Protein AF-A0A846NGC1-F1 (afdb_monomer)

Secondary structure (DSSP, 8-state):
--HHHHHHHHHHHHTTGGG-EEHHHHHHHHT--HHHHHHHHHHHHHTTSEEEEEETTEEEEEE---HHHHHHHS-GGG--HHHHHHHHHHHH-SS--EEE-TT-BEEEE-HHHHHHH-S-TTSBHHHHTS--SSGGGGGG-

Radius of gyration: 18.95 Å; Cα contacts (8 Å, |Δi|>4): 168; chains: 1; bounding box: 43×41×45 Å

Mean predicted aligned error: 10.13 Å

Foldseek 3Di:
DDPVLVVLLQVQQVVVPPQAAWLVSSCVSSVHDSVVSVVVLVVCVVVVQKDWDDDPPTTGIDGRCPLVNCLLVDDPVPDDPVSVVVNVVQQPPCDWDWDADPQQATSDTHVNVCVVQNPRHRPHCCCRPVVDPDDVVVVVD

Sequence (141 aa):
MKSEIKKGIIKAIIDQGSDGATSLEVGNKVGFKRHTISKYLSIMEREGLLRYKKFGRGRIWFVNKNFLQKLFSSKIDDMSFIEKLIFNITSKIPIGLIIIDMEYNIQFINDFMFKKYDNIIGKKFYTGVLGLKNSKSLKQI

pLDDT: mean 85.24, std 9.23, range [54.09, 95.88]

Solvent-accessible surface area (backbone atoms only — not comparable to full-atom values): 8093 Å² total; per-residue (Å²): 130,64,67,66,60,54,52,47,53,50,49,47,23,56,76,47,54,93,77,28,27,38,60,62,60,37,12,66,70,68,74,40,57,68,69,59,34,51,52,51,55,54,52,37,32,76,72,51,48,30,45,71,47,79,53,89,97,45,50,34,31,36,73,37,66,45,70,67,59,40,59,57,70,51,58,78,89,78,46,52,73,67,47,50,51,51,48,57,52,57,35,65,38,94,57,77,45,75,43,61,51,99,84,37,30,24,53,42,64,16,54,51,33,34,76,74,61,46,95,43,68,71,33,41,45,45,49,60,74,69,70,36,95,50,74,76,67,61,80,79,115

Structure (mmCIF, N/CA/C/O backbone):
data_AF-A0A846NGC1-F1
#
_entry.id   AF-A0A846NGC1-F1
#
loop_
_atom_site.group_PDB
_atom_site.id
_atom_site.type_symbol
_atom_site.label_atom_id
_atom_site.label_alt_id
_atom_site.label_comp_id
_atom_site.label_asym_id
_atom_site.label_entity_id
_atom_site.label_seq_id
_atom_site.pdbx_PDB_ins_code
_atom_site.Cartn_x
_atom_site.Cartn_y
_atom_site.Cartn_z
_atom_site.occupancy
_atom_site.B_iso_or_equiv
_atom_site.auth_seq_id
_atom_site.auth_comp_id
_atom_site.auth_asym_id
_atom_site.auth_atom_id
_atom_site.pdbx_PDB_model_num
ATOM 1 N N . MET A 1 1 ? -2.856 -11.610 16.720 1.00 70.50 1 MET A N 1
ATOM 2 C CA . MET A 1 1 ? -4.226 -11.342 16.209 1.00 70.50 1 MET A CA 1
ATOM 3 C C . MET A 1 1 ? -4.408 -12.083 14.894 1.00 70.50 1 MET A C 1
ATOM 5 O O . MET A 1 1 ? -3.481 -12.045 14.095 1.00 70.50 1 MET A O 1
ATOM 9 N N . LYS A 1 2 ? -5.544 -12.767 14.677 1.00 82.50 2 LYS A N 1
ATOM 10 C CA . LYS A 1 2 ? -5.787 -13.547 13.446 1.00 82.50 2 LYS A CA 1
ATOM 11 C C . LYS A 1 2 ? -5.835 -12.636 12.206 1.00 82.50 2 LYS A C 1
ATOM 13 O O . LYS A 1 2 ? -6.378 -11.536 12.277 1.00 82.50 2 LYS A O 1
ATOM 18 N N . SER A 1 3 ? -5.282 -13.103 11.083 1.00 78.00 3 SER A N 1
ATOM 19 C CA . SER A 1 3 ? -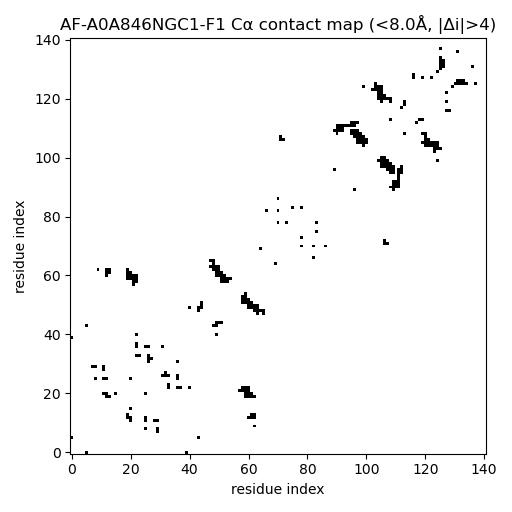5.201 -12.349 9.816 1.00 78.00 3 SER A CA 1
ATOM 20 C C . SER A 1 3 ? -6.580 -11.953 9.268 1.00 78.00 3 SER A C 1
ATOM 22 O O . SER A 1 3 ? -6.762 -10.834 8.796 1.00 78.00 3 SER A O 1
ATOM 24 N N . GLU A 1 4 ? -7.586 -12.817 9.420 1.00 84.06 4 GLU A N 1
ATOM 25 C CA . GLU A 1 4 ? -8.962 -12.536 8.982 1.00 84.06 4 GLU A CA 1
ATOM 26 C C . GLU A 1 4 ? -9.586 -11.338 9.702 1.00 84.06 4 GLU A C 1
ATOM 28 O O . GLU A 1 4 ? -10.235 -10.509 9.071 1.00 84.06 4 GLU A O 1
ATOM 33 N N . ILE A 1 5 ? -9.306 -11.182 11.000 1.00 88.62 5 ILE A N 1
ATOM 34 C CA . ILE A 1 5 ? -9.774 -10.035 11.788 1.00 88.62 5 ILE A CA 1
ATOM 35 C C . ILE A 1 5 ? -9.164 -8.738 11.242 1.00 88.62 5 ILE A C 1
ATOM 37 O O . ILE A 1 5 ? -9.877 -7.757 11.045 1.00 88.62 5 ILE A O 1
ATOM 41 N N . LYS A 1 6 ? -7.856 -8.741 10.938 1.00 86.44 6 LYS A N 1
ATOM 42 C CA . LYS A 1 6 ? -7.171 -7.585 10.335 1.00 86.44 6 LYS A CA 1
ATOM 43 C C . LYS A 1 6 ? -7.794 -7.209 8.991 1.00 86.44 6 LYS A C 1
ATOM 45 O O . LYS A 1 6 ? -8.087 -6.038 8.769 1.00 86.44 6 LYS A O 1
ATOM 50 N N . LYS A 1 7 ? -8.030 -8.197 8.120 1.00 84.31 7 LYS A N 1
ATOM 51 C CA . LYS A 1 7 ? -8.664 -7.990 6.808 1.00 84.31 7 LYS A CA 1
ATOM 52 C C . LYS A 1 7 ? -10.077 -7.420 6.939 1.00 84.31 7 LYS A C 1
ATOM 54 O O . LYS A 1 7 ? -10.398 -6.464 6.241 1.00 84.31 7 LYS A O 1
ATOM 59 N N . GLY A 1 8 ? -10.886 -7.956 7.854 1.00 90.62 8 GLY A N 1
ATOM 60 C CA . GLY A 1 8 ? -12.236 -7.456 8.123 1.00 90.62 8 GLY A CA 1
ATOM 61 C C . GLY A 1 8 ? -12.240 -5.997 8.584 1.00 90.62 8 GLY A C 1
ATOM 62 O O . GLY A 1 8 ? -13.008 -5.194 8.065 1.00 90.62 8 GLY A O 1
ATOM 63 N N . ILE A 1 9 ? -11.328 -5.629 9.491 1.00 93.19 9 ILE A N 1
ATOM 64 C CA . ILE A 1 9 ? -11.172 -4.245 9.968 1.00 93.19 9 ILE A CA 1
ATOM 65 C C . ILE A 1 9 ? -10.729 -3.309 8.836 1.00 93.19 9 ILE A C 1
ATOM 67 O O . ILE A 1 9 ? -11.308 -2.239 8.673 1.00 93.19 9 ILE A O 1
ATOM 71 N N . ILE A 1 10 ? -9.734 -3.710 8.038 1.00 88.88 10 ILE A N 1
ATOM 72 C CA . ILE A 1 10 ? -9.257 -2.925 6.887 1.00 88.88 10 ILE A CA 1
ATOM 73 C C . ILE A 1 10 ? -10.395 -2.685 5.897 1.00 88.88 10 ILE A C 1
ATOM 75 O O . ILE A 1 10 ? -10.635 -1.541 5.518 1.00 88.88 10 ILE A O 1
ATOM 79 N N . LYS A 1 11 ? -11.131 -3.740 5.527 1.00 86.69 11 LYS A N 1
ATOM 80 C CA . LYS A 1 11 ? -12.280 -3.635 4.624 1.00 86.69 11 LYS A CA 1
ATOM 81 C C . LYS A 1 11 ? -13.340 -2.690 5.188 1.00 86.69 11 LYS A C 1
ATOM 83 O O . LYS A 1 11 ? -13.779 -1.786 4.491 1.00 86.69 11 LYS A O 1
ATOM 88 N N . ALA A 1 12 ? -13.676 -2.829 6.471 1.00 92.50 12 ALA A N 1
ATOM 89 C CA . ALA A 1 12 ? -14.677 -1.985 7.111 1.00 92.50 12 ALA A CA 1
ATOM 90 C C . ALA A 1 12 ? -14.338 -0.486 7.059 1.00 92.50 12 ALA A C 1
ATOM 92 O O . ALA A 1 12 ? -15.258 0.322 6.927 1.00 92.50 12 ALA A O 1
ATOM 93 N N . ILE A 1 13 ? -13.047 -0.135 7.145 1.00 91.81 13 ILE A N 1
ATOM 94 C CA . ILE A 1 13 ? -12.549 1.242 7.025 1.00 91.81 13 ILE A CA 1
ATOM 95 C C . ILE A 1 13 ? -12.539 1.706 5.560 1.00 91.81 13 ILE A C 1
ATOM 97 O O . ILE A 1 13 ? -12.987 2.812 5.286 1.00 91.81 13 ILE A O 1
ATOM 101 N N . ILE A 1 14 ? -12.064 0.878 4.618 1.00 84.00 14 ILE A N 1
ATOM 102 C CA . ILE A 1 14 ? -12.028 1.215 3.179 1.00 84.00 14 ILE A CA 1
ATOM 103 C C . ILE A 1 14 ? -13.434 1.446 2.624 1.00 84.00 14 ILE A C 1
ATOM 105 O O . ILE A 1 14 ? -13.641 2.376 1.852 1.00 84.00 14 ILE A O 1
ATOM 109 N N . ASP A 1 15 ? -14.406 0.644 3.057 1.00 85.12 15 ASP A N 1
ATOM 110 C CA . ASP A 1 15 ? -15.804 0.761 2.645 1.00 85.12 15 ASP A CA 1
ATOM 111 C C . ASP A 1 15 ? -16.458 2.092 3.096 1.00 85.12 15 ASP A C 1
ATOM 113 O O . ASP A 1 15 ? -17.579 2.366 2.684 1.00 85.12 15 ASP A O 1
ATOM 117 N N . GLN A 1 16 ? -15.813 2.895 3.961 1.00 85.69 16 GLN A N 1
ATOM 118 C CA . GLN A 1 16 ? -16.248 4.268 4.294 1.00 85.69 16 GLN A CA 1
ATOM 119 C C . GLN A 1 16 ? -15.636 5.337 3.368 1.00 85.69 16 GLN A C 1
ATOM 121 O O . GLN A 1 16 ? -15.899 6.526 3.520 1.00 85.69 16 GLN A O 1
ATOM 126 N N . GLY A 1 17 ? -14.799 4.939 2.408 1.00 76.44 17 GLY A N 1
ATOM 127 C CA . GLY A 1 17 ? -14.175 5.853 1.457 1.00 76.44 17 GLY A CA 1
ATOM 128 C C . GLY A 1 17 ? -13.124 6.771 2.089 1.00 76.44 17 GLY A C 1
ATOM 129 O O . GLY A 1 17 ? -12.337 6.365 2.948 1.00 76.44 17 GLY A O 1
ATOM 130 N N . SER A 1 18 ? -13.066 8.018 1.613 1.00 77.62 18 SER A N 1
ATOM 131 C CA . SER A 1 18 ? -12.060 9.014 2.013 1.00 77.62 18 SER A CA 1
ATOM 132 C C . SER A 1 18 ? -12.223 9.540 3.438 1.00 77.62 18 SER A C 1
ATOM 134 O O . SER A 1 18 ? -11.261 10.075 3.992 1.00 77.62 18 SER A O 1
ATOM 136 N N . ASP A 1 19 ? -13.400 9.371 4.037 1.00 84.56 19 ASP A N 1
ATOM 137 C CA . ASP A 1 19 ? -13.752 9.995 5.316 1.00 84.56 19 ASP A CA 1
ATOM 138 C C . ASP A 1 19 ? -13.201 9.217 6.521 1.00 84.56 19 ASP A C 1
ATOM 140 O O . ASP A 1 19 ? -13.091 9.753 7.626 1.00 84.56 19 ASP A O 1
ATOM 144 N N . GLY A 1 20 ? -12.757 7.976 6.294 1.00 88.56 20 GLY A N 1
ATOM 145 C CA . GLY A 1 20 ? -12.311 7.066 7.344 1.00 88.56 20 GLY A CA 1
ATOM 146 C C . GLY A 1 20 ? -13.484 6.519 8.158 1.00 88.56 20 GLY A C 1
ATOM 147 O O . GLY A 1 20 ? -14.642 6.671 7.794 1.00 88.56 20 GLY A O 1
ATOM 148 N N . ALA A 1 21 ? -13.190 5.836 9.263 1.00 94.38 21 ALA A N 1
ATOM 149 C CA . ALA A 1 21 ? -14.223 5.210 10.089 1.00 94.38 21 ALA A CA 1
ATOM 150 C C . ALA A 1 21 ? -13.968 5.423 11.580 1.00 94.38 21 ALA A C 1
ATOM 152 O O . ALA A 1 21 ? -12.845 5.285 12.068 1.00 94.38 21 ALA A O 1
ATOM 153 N N . THR A 1 22 ? -15.011 5.703 12.348 1.00 94.94 22 THR A N 1
ATOM 154 C CA . THR A 1 22 ? -14.952 5.717 13.810 1.00 94.94 22 THR A CA 1
ATOM 155 C C . THR A 1 22 ? -14.812 4.300 14.370 1.00 94.94 22 THR A C 1
ATOM 157 O O . THR A 1 22 ? -15.228 3.314 13.761 1.00 94.94 22 THR A O 1
ATOM 160 N N . SER A 1 23 ? -14.285 4.168 15.593 1.00 94.06 23 SER A N 1
ATOM 161 C CA . SER A 1 23 ? -14.211 2.857 16.264 1.00 94.06 23 SER A CA 1
ATOM 162 C C . SER A 1 23 ? -15.576 2.163 16.393 1.00 94.06 23 SER A C 1
ATOM 164 O O . SER A 1 23 ? -15.624 0.936 16.455 1.00 94.06 23 SER A O 1
ATOM 166 N N . LEU A 1 24 ? -16.667 2.936 16.474 1.00 92.81 24 LEU A N 1
ATOM 167 C CA . LEU A 1 24 ? -18.027 2.407 16.577 1.00 92.81 24 LEU A CA 1
ATOM 168 C C . LEU A 1 24 ? -18.487 1.814 15.242 1.00 92.81 24 LEU A C 1
ATOM 170 O O . LEU A 1 24 ? -18.938 0.674 15.216 1.00 92.81 24 LEU A O 1
ATOM 174 N N . GLU A 1 25 ? -18.312 2.545 14.142 1.00 93.81 25 GLU A N 1
ATOM 175 C CA . GLU A 1 25 ? -18.676 2.076 12.799 1.00 93.81 25 GLU A CA 1
ATOM 176 C C . GLU A 1 25 ? -17.892 0.826 12.412 1.00 93.81 25 GLU A C 1
ATOM 178 O O . GLU A 1 25 ? -18.480 -0.140 11.927 1.00 93.81 25 GLU A O 1
ATOM 183 N N . VAL A 1 26 ? -16.581 0.806 12.691 1.00 94.44 26 VAL A N 1
ATOM 184 C CA . VAL A 1 26 ? -15.758 -0.387 12.465 1.00 94.44 26 VAL A CA 1
ATOM 185 C C . VAL A 1 26 ? -16.296 -1.551 13.291 1.00 94.44 26 VAL A C 1
ATOM 187 O O . VAL A 1 26 ? -16.538 -2.615 12.731 1.00 94.44 26 VAL A O 1
ATOM 190 N N . GLY A 1 27 ? -16.523 -1.351 14.596 1.00 94.38 27 GLY A N 1
ATOM 191 C CA . GLY A 1 27 ? -17.016 -2.387 15.510 1.00 94.38 27 GLY A CA 1
ATOM 192 C C . GLY A 1 27 ? -18.352 -2.990 15.076 1.00 94.38 27 GLY A C 1
ATOM 193 O O . GLY A 1 27 ? -18.484 -4.214 15.066 1.00 94.38 27 GLY A O 1
ATOM 194 N N . ASN A 1 28 ? -19.293 -2.146 14.641 1.00 93.88 28 ASN A N 1
ATOM 195 C CA . ASN A 1 28 ? -20.595 -2.569 14.126 1.00 93.88 28 ASN A CA 1
ATOM 196 C C . ASN A 1 28 ? -20.456 -3.415 12.853 1.00 93.88 28 ASN A C 1
ATOM 198 O O . ASN A 1 28 ? -21.105 -4.450 12.739 1.00 93.88 28 ASN A O 1
ATOM 202 N N . LYS A 1 29 ? -19.573 -3.024 11.923 1.00 92.75 29 LYS A N 1
ATOM 203 C CA . LYS A 1 29 ? -19.353 -3.753 10.661 1.00 92.75 29 LYS A CA 1
ATOM 204 C C . LYS A 1 29 ? -18.718 -5.130 10.858 1.00 92.75 29 LYS A C 1
ATOM 206 O O . LYS A 1 29 ? -19.031 -6.052 10.115 1.00 92.75 29 LYS A O 1
ATOM 211 N N . VAL A 1 30 ? -17.813 -5.273 11.828 1.00 92.25 30 VAL A N 1
ATOM 212 C CA . VAL A 1 30 ? -17.087 -6.536 12.065 1.00 92.25 30 VAL A CA 1
ATOM 213 C C . VAL A 1 30 ? -17.681 -7.395 13.188 1.00 92.25 30 VAL A C 1
ATOM 215 O O . VAL A 1 30 ? -17.161 -8.472 13.462 1.00 92.25 30 VAL A O 1
ATOM 218 N N . GLY A 1 31 ? -18.736 -6.927 13.863 1.00 92.12 31 GLY A N 1
ATOM 219 C CA . GLY A 1 31 ? -19.408 -7.665 14.938 1.00 92.12 31 GLY A CA 1
ATOM 220 C C . GLY A 1 31 ? -18.637 -7.723 16.263 1.00 92.12 31 GLY A C 1
ATOM 221 O O . GLY A 1 31 ? -18.826 -8.656 17.043 1.00 92.12 31 GLY A O 1
ATOM 222 N N . PHE A 1 32 ? -17.764 -6.748 16.553 1.00 92.50 32 PHE A N 1
ATOM 223 C CA . PHE A 1 32 ? -17.001 -6.705 17.809 1.00 92.50 32 PHE A CA 1
ATOM 224 C C . PHE A 1 32 ? -17.467 -5.593 18.751 1.00 92.50 32 PHE A C 1
ATOM 226 O O . PHE A 1 32 ? -17.705 -4.454 18.353 1.00 92.50 32 PHE A O 1
ATOM 233 N N . LYS A 1 33 ? -17.488 -5.905 20.054 1.00 90.69 33 LYS A N 1
ATOM 234 C CA . LYS A 1 33 ? -17.751 -4.926 21.120 1.00 90.69 33 LYS A CA 1
ATOM 235 C C . LYS A 1 33 ? -16.707 -3.798 21.122 1.00 90.69 33 LYS A C 1
ATOM 237 O O . LYS A 1 33 ? -15.534 -4.004 20.802 1.00 90.69 33 LYS A O 1
ATOM 242 N N . ARG A 1 34 ? -17.118 -2.614 21.599 1.00 83.06 34 ARG A N 1
ATOM 243 C CA . ARG A 1 34 ? -16.327 -1.363 21.609 1.00 83.06 34 ARG A CA 1
ATOM 244 C C . ARG A 1 34 ? -14.923 -1.487 22.224 1.00 83.06 34 ARG A C 1
ATOM 246 O O . ARG A 1 34 ? -13.971 -0.897 21.711 1.00 83.06 34 ARG A O 1
ATOM 253 N N . HIS A 1 35 ? -14.776 -2.240 23.313 1.00 88.44 35 HIS A N 1
ATOM 254 C CA . HIS A 1 35 ? -13.485 -2.438 23.985 1.00 88.44 35 HIS A CA 1
ATOM 255 C C . HIS A 1 35 ? -12.549 -3.340 23.168 1.00 88.44 35 HIS A C 1
ATOM 257 O O . HIS A 1 35 ? -11.372 -3.021 23.000 1.00 88.44 35 HIS A O 1
ATOM 263 N N . THR A 1 36 ? -13.082 -4.419 22.588 1.00 93.12 36 THR A N 1
ATOM 264 C CA . THR A 1 36 ? -12.332 -5.344 21.731 1.00 93.12 36 THR A CA 1
ATOM 265 C C . THR A 1 36 ? -11.841 -4.645 20.472 1.00 93.12 36 THR A C 1
ATOM 267 O O . THR A 1 36 ? -10.652 -4.717 20.160 1.00 93.12 36 THR A O 1
ATOM 270 N N . ILE A 1 37 ? -12.718 -3.896 19.793 1.00 95.44 37 ILE A N 1
ATOM 271 C CA . ILE A 1 37 ? -12.323 -3.183 18.576 1.00 95.44 37 ILE A CA 1
ATOM 272 C C . ILE A 1 37 ? -11.294 -2.088 18.871 1.00 95.44 37 ILE A C 1
ATOM 274 O O . ILE A 1 37 ? -10.314 -1.963 18.145 1.00 95.44 37 ILE A O 1
ATOM 278 N N . SER A 1 38 ? -11.426 -1.364 19.987 1.00 94.06 38 SER A N 1
ATOM 279 C CA . SER A 1 38 ? -10.432 -0.358 20.396 1.00 94.06 38 SER A CA 1
ATOM 280 C C . SER A 1 38 ? -9.047 -0.967 20.626 1.00 94.06 38 SER A C 1
ATOM 282 O O . SER A 1 38 ? -8.040 -0.386 20.211 1.00 94.06 38 SER A O 1
ATOM 284 N N . LYS A 1 39 ? -8.987 -2.161 21.235 1.00 94.94 39 LYS A N 1
ATOM 285 C CA . LYS A 1 39 ? -7.737 -2.912 21.405 1.00 94.94 39 LYS A CA 1
ATOM 286 C C . LYS A 1 39 ? -7.142 -3.318 20.055 1.00 94.94 39 LYS A C 1
ATOM 288 O O . LYS A 1 39 ? -5.948 -3.126 19.845 1.00 94.94 39 LYS A O 1
ATOM 293 N N . TYR A 1 40 ? -7.950 -3.842 19.133 1.00 95.88 40 TYR A N 1
ATOM 294 C CA . TYR A 1 40 ? -7.473 -4.259 17.809 1.00 95.88 40 TYR A CA 1
ATOM 295 C C . TYR A 1 40 ? -6.980 -3.086 16.965 1.00 95.88 40 TYR A C 1
ATOM 297 O O . TYR A 1 40 ? -5.875 -3.157 16.434 1.00 95.88 40 TYR A O 1
ATOM 305 N N . LEU A 1 41 ? -7.732 -1.986 16.922 1.00 94.88 41 LEU A N 1
ATOM 306 C CA . LEU A 1 41 ? -7.342 -0.768 16.210 1.00 94.88 41 LEU A CA 1
ATOM 307 C C . LEU A 1 41 ? -6.020 -0.198 16.745 1.00 94.88 41 LEU A C 1
ATOM 309 O O . LEU A 1 41 ? -5.150 0.169 15.962 1.00 94.88 41 LEU A O 1
ATOM 313 N N . SER A 1 42 ? -5.820 -0.213 18.067 1.00 93.88 42 SER A N 1
ATOM 314 C CA . SER A 1 42 ? -4.561 0.239 18.685 1.00 93.88 42 SER A CA 1
ATOM 315 C C . SER A 1 42 ? -3.386 -0.703 18.398 1.00 93.88 42 SER A C 1
ATOM 317 O O . SER A 1 42 ? -2.252 -0.261 18.259 1.00 93.88 42 SER A O 1
ATOM 319 N N . ILE A 1 43 ? -3.620 -2.016 18.301 1.00 92.06 43 ILE A N 1
ATOM 320 C CA . ILE A 1 43 ? -2.576 -2.959 17.873 1.00 92.06 43 ILE A CA 1
ATOM 321 C C . ILE A 1 43 ? -2.190 -2.689 16.416 1.00 92.06 43 ILE A C 1
ATOM 323 O O . ILE A 1 43 ? -1.004 -2.590 16.128 1.00 92.06 43 ILE A O 1
ATOM 327 N N . MET A 1 44 ? -3.172 -2.547 15.524 1.00 90.81 44 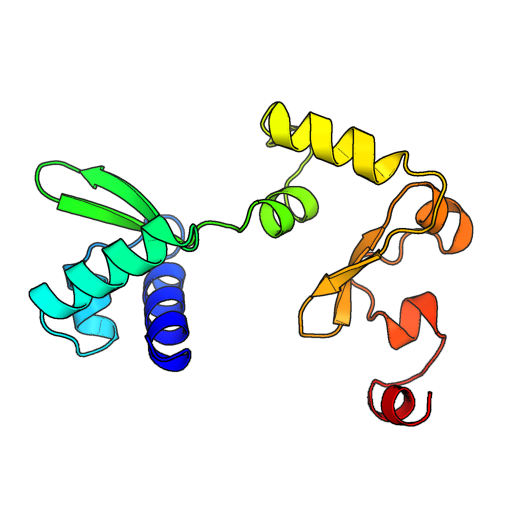MET A N 1
ATOM 328 C CA . MET A 1 44 ? -2.933 -2.339 14.092 1.00 90.81 44 MET A CA 1
ATOM 329 C C . MET A 1 44 ? -2.280 -0.989 13.784 1.00 90.81 44 MET A C 1
ATOM 331 O O . MET A 1 44 ? -1.513 -0.894 12.833 1.00 90.81 44 MET A O 1
ATOM 335 N N . GLU A 1 45 ? -2.551 0.047 14.576 1.00 90.19 45 GLU A N 1
ATOM 336 C CA . GLU A 1 45 ? -1.871 1.339 14.438 1.00 90.19 45 GLU A CA 1
ATOM 337 C C . GLU A 1 45 ? -0.403 1.281 14.860 1.00 90.19 45 GLU A C 1
ATOM 339 O O . GLU A 1 45 ? 0.450 1.735 14.103 1.00 90.19 45 GLU A O 1
ATOM 344 N N . ARG A 1 46 ? -0.073 0.602 15.966 1.00 85.62 46 ARG A N 1
ATOM 345 C CA . ARG A 1 46 ? 1.333 0.347 16.335 1.00 85.62 46 ARG A CA 1
ATOM 346 C C . ARG A 1 46 ? 2.079 -0.513 15.314 1.00 85.62 46 ARG A C 1
ATOM 348 O O . ARG A 1 46 ? 3.284 -0.371 15.164 1.00 85.62 46 ARG A O 1
ATOM 355 N N . GLU A 1 47 ? 1.376 -1.409 14.625 1.00 84.56 47 GLU A N 1
ATOM 356 C CA . GLU A 1 47 ? 1.921 -2.188 13.502 1.00 84.56 47 GLU A CA 1
ATOM 357 C C . GLU A 1 47 ? 2.050 -1.359 12.208 1.00 84.56 47 GLU A C 1
ATOM 359 O O . GLU A 1 47 ? 2.502 -1.877 11.189 1.00 84.56 47 GLU A O 1
ATOM 364 N N . GLY A 1 48 ? 1.629 -0.091 12.214 1.00 79.31 48 GLY A N 1
ATOM 365 C CA . GLY A 1 48 ? 1.694 0.806 11.064 1.00 79.31 48 GLY A CA 1
ATOM 366 C C . GLY A 1 48 ? 0.635 0.550 9.991 1.00 79.31 48 GLY A C 1
ATOM 367 O O . GLY A 1 48 ? 0.687 1.196 8.949 1.00 79.31 48 GLY A O 1
ATOM 368 N N . LEU A 1 49 ? -0.330 -0.349 10.223 1.00 83.56 49 LEU A N 1
ATOM 369 C CA . LEU A 1 49 ? -1.400 -0.685 9.271 1.00 83.56 49 LEU A CA 1
ATOM 370 C C . LEU A 1 49 ? -2.519 0.357 9.249 1.00 83.56 49 LEU A C 1
ATOM 372 O O . LEU A 1 49 ? -3.216 0.502 8.247 1.00 83.56 49 LEU A O 1
ATOM 376 N N . LEU A 1 50 ? -2.721 1.059 10.362 1.00 89.38 50 LEU A N 1
ATOM 377 C CA . LEU A 1 50 ? -3.730 2.100 10.511 1.00 89.38 50 LEU A CA 1
ATOM 378 C C . LEU A 1 50 ? -3.081 3.388 11.007 1.00 89.38 50 LEU A C 1
ATOM 380 O O . LEU A 1 50 ? -2.062 3.367 11.688 1.00 89.38 50 LEU A O 1
ATOM 384 N N . ARG A 1 51 ? -3.733 4.508 10.724 1.00 90.06 51 ARG A N 1
ATOM 385 C CA . ARG A 1 51 ? -3.500 5.793 11.387 1.00 90.06 51 ARG A CA 1
ATOM 386 C C . ARG A 1 51 ? -4.836 6.341 11.866 1.00 90.06 51 ARG A C 1
ATOM 388 O O . ARG A 1 51 ? -5.882 5.938 11.358 1.00 90.06 51 ARG A O 1
ATOM 395 N N . TYR A 1 52 ? -4.827 7.280 12.801 1.00 93.62 52 TYR A N 1
ATOM 396 C CA . TYR A 1 52 ? -6.054 7.966 13.197 1.00 93.62 52 TYR A CA 1
ATOM 397 C C . TYR A 1 52 ? -5.875 9.477 13.270 1.00 93.62 52 TYR A C 1
ATOM 399 O O . TYR A 1 52 ? -4.786 9.983 13.531 1.00 93.62 52 TYR A O 1
ATOM 407 N N . LYS A 1 53 ? -6.981 10.196 13.078 1.00 92.88 53 LYS A N 1
ATOM 408 C CA . LYS A 1 53 ? -7.115 11.616 13.402 1.00 92.88 53 LYS A CA 1
ATOM 409 C C . LYS A 1 53 ? -8.033 11.744 14.615 1.00 92.88 53 LYS A C 1
ATOM 411 O O . LYS A 1 53 ? -9.071 11.084 14.685 1.00 92.88 53 LYS A O 1
ATOM 416 N N . LYS A 1 54 ? -7.652 12.566 15.596 1.00 92.94 54 LYS A N 1
ATOM 417 C CA . LYS A 1 54 ? -8.553 12.908 16.706 1.00 92.94 54 LYS A CA 1
ATOM 418 C C . LYS A 1 54 ? -9.658 13.829 16.189 1.00 92.94 54 LYS A C 1
ATOM 420 O O . LYS A 1 54 ? -9.370 14.786 15.475 1.00 92.94 54 LYS A O 1
ATOM 425 N N . PHE A 1 55 ? -10.898 13.543 16.569 1.00 87.44 55 PHE A N 1
ATOM 426 C CA . PHE A 1 55 ? -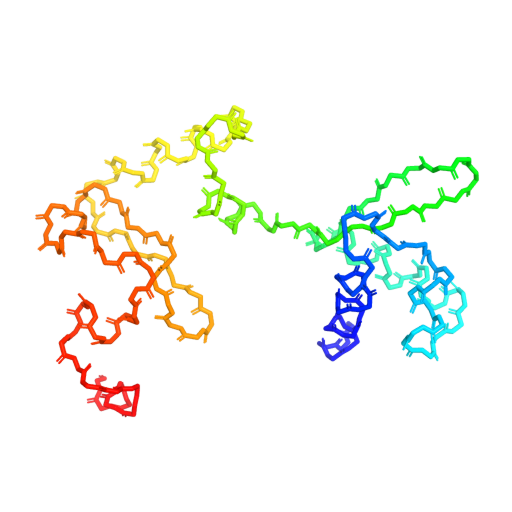12.053 14.389 16.281 1.00 87.44 55 PHE A CA 1
ATOM 427 C C . PHE A 1 55 ? -12.910 14.486 17.545 1.00 87.44 55 PHE A C 1
ATOM 42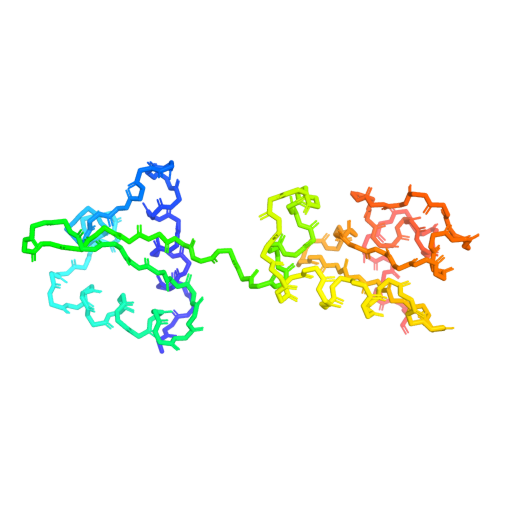9 O O . PHE A 1 55 ? -13.539 13.511 17.965 1.00 87.44 55 PHE A O 1
ATOM 436 N N . GLY A 1 56 ? -12.840 15.635 18.224 1.00 89.50 56 GLY A N 1
ATOM 437 C CA . GLY A 1 56 ? -13.361 15.787 19.582 1.00 89.50 56 GLY A CA 1
ATOM 438 C C . GLY A 1 56 ? -12.750 14.758 20.542 1.00 89.50 56 GLY A C 1
ATOM 439 O O . GLY A 1 56 ? -11.530 14.615 20.629 1.00 89.50 56 GLY A O 1
ATOM 440 N N . ARG A 1 57 ? -13.606 14.003 21.243 1.00 85.06 57 ARG A N 1
ATOM 441 C CA . ARG A 1 57 ? -13.194 12.901 22.139 1.00 85.06 57 ARG A CA 1
ATOM 442 C C . ARG A 1 57 ? -13.007 11.560 21.410 1.00 85.06 57 ARG A C 1
ATOM 444 O O . ARG A 1 57 ? -12.671 10.559 22.040 1.00 85.06 57 ARG A O 1
ATOM 451 N N . GLY A 1 58 ? -13.269 11.521 20.103 1.00 88.50 58 GLY A N 1
ATOM 452 C CA . GLY A 1 58 ? -13.221 10.324 19.271 1.00 88.50 58 GLY A CA 1
ATOM 453 C C . GLY A 1 58 ? -11.950 10.206 18.429 1.00 88.50 58 GLY A C 1
ATOM 454 O O . GLY A 1 58 ? -11.114 11.111 18.360 1.00 88.50 58 GLY A O 1
ATOM 455 N N . ARG A 1 59 ? -11.823 9.056 17.762 1.00 94.50 59 ARG A N 1
ATOM 456 C CA . ARG A 1 59 ? -10.796 8.782 16.751 1.00 94.50 59 ARG A CA 1
ATOM 457 C C . ARG A 1 59 ? -11.483 8.363 15.458 1.00 94.50 59 ARG A C 1
ATOM 459 O O . ARG A 1 59 ? -12.350 7.489 15.496 1.00 94.50 59 ARG A O 1
ATOM 466 N N . ILE A 1 60 ? -11.064 8.972 14.356 1.00 94.81 60 ILE A N 1
ATOM 467 C CA . ILE A 1 60 ? -11.401 8.548 12.998 1.00 94.81 60 ILE A CA 1
ATOM 468 C C . ILE A 1 60 ? -10.185 7.809 12.455 1.00 94.81 60 ILE A C 1
ATOM 470 O O . ILE A 1 60 ? -9.081 8.357 12.445 1.00 94.81 60 ILE A O 1
ATOM 474 N N . TRP A 1 61 ? -10.379 6.555 12.073 1.00 94.62 61 TRP A N 1
ATOM 475 C CA . TRP A 1 61 ? -9.340 5.636 11.635 1.00 94.62 61 TRP A CA 1
ATOM 476 C C . TRP A 1 61 ? -9.270 5.586 10.118 1.00 94.62 61 TRP A C 1
ATOM 478 O O . TRP A 1 61 ? -10.287 5.565 9.431 1.00 94.62 61 TRP A O 1
ATOM 488 N N . PHE A 1 62 ? -8.048 5.506 9.615 1.00 91.25 62 PHE A N 1
ATOM 489 C CA . PHE A 1 62 ? -7.731 5.377 8.205 1.00 91.25 62 PHE A CA 1
ATOM 490 C C . PHE A 1 62 ? -6.790 4.197 8.039 1.00 91.25 62 PHE A C 1
ATOM 492 O O . PHE A 1 62 ? -5.887 3.996 8.858 1.00 91.25 62 PHE A O 1
ATOM 499 N N . VAL A 1 63 ? -6.958 3.445 6.956 1.00 87.25 63 VAL A N 1
ATOM 500 C CA . VAL A 1 63 ? -5.937 2.482 6.552 1.00 87.25 63 VAL A CA 1
ATOM 501 C C . VAL A 1 63 ? -4.695 3.269 6.164 1.00 87.25 63 VAL A C 1
ATOM 503 O O . VAL A 1 63 ? -4.759 4.226 5.387 1.00 87.25 63 VAL A O 1
ATOM 506 N N . ASN A 1 64 ? -3.564 2.906 6.757 1.00 80.88 64 ASN A N 1
ATOM 507 C CA . ASN A 1 64 ? -2.300 3.460 6.335 1.00 80.88 64 ASN A CA 1
ATOM 508 C C . ASN A 1 64 ? -1.974 2.820 4.988 1.00 80.88 64 ASN A C 1
ATOM 510 O O . ASN A 1 64 ? -1.871 1.598 4.883 1.00 80.88 64 ASN A O 1
ATOM 514 N N . LYS A 1 65 ? -1.821 3.629 3.939 1.00 67.50 65 LYS A N 1
ATOM 515 C CA . LYS A 1 65 ? -1.142 3.128 2.746 1.00 67.50 65 LYS A CA 1
ATOM 516 C C . LYS A 1 65 ? 0.287 2.855 3.199 1.00 67.50 65 LYS A C 1
ATOM 518 O O . LYS A 1 65 ? 0.985 3.804 3.552 1.00 67.50 65 LYS A O 1
ATOM 523 N N . ASN A 1 66 ? 0.679 1.580 3.279 1.00 68.31 66 ASN A N 1
ATOM 524 C CA . ASN A 1 66 ? 2.031 1.203 3.691 1.00 68.31 66 ASN A CA 1
ATOM 525 C C . ASN A 1 66 ? 3.033 2.066 2.924 1.00 68.31 66 ASN A C 1
ATOM 527 O O . ASN A 1 66 ? 2.829 2.287 1.733 1.00 68.31 66 ASN A O 1
ATOM 531 N N . PHE A 1 67 ? 4.094 2.534 3.585 1.00 66.75 67 PHE A N 1
ATOM 532 C CA . PHE A 1 67 ? 5.070 3.456 2.994 1.00 66.75 67 PHE A CA 1
ATOM 533 C C . PHE A 1 67 ? 5.482 3.044 1.573 1.00 66.75 67 PHE A C 1
ATOM 535 O O . PHE A 1 67 ? 5.447 3.869 0.674 1.00 66.75 67 PHE A O 1
ATOM 542 N N . LEU A 1 68 ? 5.737 1.751 1.344 1.00 68.19 68 LEU A N 1
ATOM 543 C CA . LEU A 1 68 ? 6.041 1.207 0.016 1.00 68.19 68 LEU A CA 1
ATOM 544 C C . LEU A 1 68 ? 4.867 1.318 -0.968 1.00 68.19 68 LEU A C 1
ATOM 546 O O . LEU A 1 68 ? 5.043 1.789 -2.081 1.00 68.19 68 LEU A O 1
ATOM 550 N N . GLN A 1 69 ? 3.649 0.941 -0.575 1.00 69.00 69 GLN A N 1
ATOM 551 C CA . GLN A 1 69 ? 2.484 1.108 -1.453 1.00 69.00 69 GLN A CA 1
ATOM 552 C C . GLN A 1 69 ? 2.232 2.577 -1.780 1.00 69.00 69 GLN A C 1
ATOM 554 O O . GLN A 1 69 ? 1.916 2.892 -2.921 1.00 69.00 69 GLN A O 1
ATOM 559 N N . LYS A 1 70 ? 2.380 3.481 -0.809 1.00 72.62 70 LYS A N 1
ATOM 560 C CA . LYS A 1 70 ? 2.250 4.919 -1.047 1.00 72.62 70 LYS A CA 1
ATOM 561 C C . LYS A 1 70 ? 3.347 5.410 -1.992 1.00 72.62 70 LYS A C 1
ATOM 563 O O . LYS A 1 70 ? 3.032 6.038 -2.992 1.00 72.62 70 LYS A O 1
ATOM 568 N N . LEU A 1 71 ? 4.597 5.029 -1.741 1.00 76.56 71 LEU A N 1
ATOM 569 C CA . LEU A 1 71 ? 5.749 5.366 -2.574 1.00 76.56 71 LEU A CA 1
ATOM 570 C C . LEU A 1 71 ? 5.550 4.977 -4.046 1.00 76.56 71 LEU A C 1
ATOM 572 O O . LEU A 1 71 ? 5.901 5.755 -4.923 1.00 76.56 71 LEU A O 1
ATOM 576 N N . PHE A 1 72 ? 4.961 3.810 -4.321 1.00 71.56 72 PHE A N 1
ATOM 577 C CA . PHE A 1 72 ? 4.791 3.308 -5.693 1.00 71.56 72 PHE A CA 1
ATOM 578 C C . PHE A 1 72 ? 3.428 3.613 -6.329 1.00 71.56 72 PHE A C 1
ATOM 580 O O . PHE A 1 72 ? 3.245 3.350 -7.511 1.00 71.56 72 PHE A O 1
ATOM 587 N N . SER A 1 73 ? 2.474 4.179 -5.580 1.00 69.06 73 SER A N 1
ATOM 588 C CA . SER A 1 73 ? 1.151 4.566 -6.110 1.00 69.06 73 SER A CA 1
ATOM 589 C C . SER A 1 73 ? 0.890 6.075 -6.121 1.00 69.06 73 SER A C 1
ATOM 591 O O . SER A 1 73 ? -0.098 6.518 -6.707 1.00 69.06 73 SER A O 1
ATOM 593 N N . SER A 1 74 ? 1.739 6.875 -5.474 1.00 69.50 74 SER A N 1
ATOM 594 C CA . SER A 1 74 ? 1.617 8.334 -5.426 1.00 69.50 74 SER A CA 1
ATOM 595 C C . SER A 1 74 ? 2.267 9.012 -6.632 1.00 69.50 74 SER A C 1
ATOM 597 O O . SER A 1 74 ? 3.320 8.592 -7.108 1.00 69.50 74 SER A O 1
ATOM 599 N N . LYS A 1 75 ? 1.679 10.130 -7.078 1.00 73.69 75 LYS A N 1
ATOM 600 C CA . LYS A 1 75 ? 2.378 11.080 -7.951 1.00 73.69 75 LYS A CA 1
ATOM 601 C C . LYS A 1 75 ? 3.555 11.685 -7.185 1.00 73.69 75 LYS A C 1
ATOM 603 O O . LYS A 1 75 ? 3.458 11.897 -5.977 1.00 73.69 75 LYS A O 1
ATOM 608 N N . ILE A 1 76 ? 4.648 11.985 -7.886 1.00 71.75 76 ILE A N 1
ATOM 609 C CA . ILE A 1 76 ? 5.878 12.537 -7.288 1.00 71.75 76 ILE A CA 1
ATOM 610 C C . ILE A 1 76 ? 5.593 13.830 -6.501 1.00 71.75 76 ILE A C 1
ATOM 612 O O . ILE A 1 76 ? 6.188 14.054 -5.445 1.00 71.75 76 ILE A O 1
ATOM 616 N N . ASP A 1 77 ? 4.648 14.648 -6.966 1.00 73.38 77 ASP A N 1
ATOM 617 C CA . ASP A 1 77 ? 4.280 15.913 -6.317 1.00 73.38 77 ASP A CA 1
ATOM 618 C C . ASP A 1 77 ? 3.625 15.714 -4.941 1.00 73.38 77 ASP A C 1
ATOM 620 O O . ASP A 1 77 ? 3.829 16.528 -4.042 1.00 73.38 77 ASP A O 1
ATOM 624 N N . ASP A 1 78 ? 2.947 14.581 -4.736 1.00 73.19 78 ASP A N 1
ATOM 625 C CA . ASP A 1 78 ? 2.259 14.230 -3.487 1.00 73.19 78 ASP A CA 1
ATOM 626 C C . ASP A 1 78 ? 3.177 13.514 -2.473 1.00 73.19 78 ASP A C 1
ATOM 628 O O . ASP A 1 78 ? 2.745 13.138 -1.375 1.00 73.19 78 ASP A O 1
ATOM 632 N N . MET A 1 79 ? 4.445 13.282 -2.834 1.00 77.75 79 MET A N 1
ATOM 633 C CA . MET A 1 79 ? 5.416 12.598 -1.981 1.00 77.75 79 MET A CA 1
ATOM 634 C C . MET A 1 79 ? 6.032 13.546 -0.945 1.00 77.75 79 MET A C 1
ATOM 636 O O . MET A 1 79 ? 6.506 14.643 -1.252 1.00 77.75 79 MET A O 1
ATOM 640 N N . SER A 1 80 ? 6.112 13.073 0.296 1.00 74.69 80 SER A N 1
ATOM 641 C CA . SER A 1 80 ? 6.925 13.677 1.352 1.00 74.69 80 SER A CA 1
ATOM 642 C C . SER A 1 80 ? 8.417 13.625 1.010 1.00 74.69 80 SER A C 1
ATOM 644 O O . SER A 1 80 ? 8.857 12.857 0.156 1.00 74.69 80 SER A O 1
ATOM 646 N N . PHE A 1 81 ? 9.227 14.414 1.719 1.00 74.94 81 PHE A N 1
ATOM 647 C CA . PHE A 1 81 ? 10.680 14.430 1.532 1.00 74.94 81 PHE A CA 1
ATOM 648 C C . PHE A 1 81 ? 11.320 13.035 1.647 1.00 74.94 81 PHE A C 1
ATOM 650 O O . PHE A 1 81 ? 12.116 12.654 0.793 1.00 74.94 81 PHE A O 1
ATOM 657 N N . ILE A 1 82 ? 10.939 12.252 2.663 1.00 72.88 82 ILE A N 1
ATOM 658 C CA . ILE A 1 82 ? 11.471 10.895 2.865 1.00 72.88 82 ILE A CA 1
ATOM 659 C C . ILE A 1 82 ? 11.053 9.965 1.722 1.00 72.88 82 ILE A C 1
ATOM 661 O O . ILE A 1 82 ? 11.867 9.181 1.246 1.00 72.88 82 ILE A O 1
ATOM 665 N N . GLU A 1 83 ? 9.815 10.078 1.237 1.00 79.69 83 GLU A N 1
ATOM 666 C CA . GLU A 1 83 ? 9.354 9.318 0.070 1.00 79.69 83 GLU A CA 1
ATOM 667 C C . GLU A 1 83 ? 10.176 9.680 -1.172 1.00 79.69 83 GLU A C 1
ATOM 669 O O . GLU A 1 83 ? 10.697 8.786 -1.829 1.00 79.69 83 GLU A O 1
ATOM 674 N N . LYS A 1 84 ? 10.411 10.972 -1.433 1.00 82.69 84 LYS A N 1
ATOM 675 C CA . LYS A 1 84 ? 11.266 11.428 -2.544 1.00 82.69 84 LYS A CA 1
ATOM 676 C C . LYS A 1 84 ? 12.701 10.913 -2.422 1.00 82.69 84 LYS A C 1
ATOM 678 O O . LYS A 1 84 ? 13.279 10.485 -3.417 1.00 82.69 84 LYS A O 1
ATOM 683 N N . LEU A 1 85 ? 13.274 10.925 -1.218 1.00 82.81 85 LEU A N 1
ATOM 684 C CA . LEU A 1 85 ? 14.622 10.410 -0.972 1.00 82.81 85 LEU A CA 1
ATOM 685 C C . LEU A 1 85 ? 14.708 8.912 -1.281 1.00 82.81 85 LEU A C 1
ATOM 687 O O . LEU A 1 85 ? 15.583 8.499 -2.039 1.00 82.81 85 LEU A O 1
ATOM 691 N N . ILE A 1 86 ? 13.794 8.107 -0.733 1.00 85.31 86 ILE A N 1
ATOM 692 C CA . ILE A 1 86 ? 13.787 6.661 -0.979 1.00 85.31 86 ILE A CA 1
ATOM 693 C C . ILE A 1 86 ? 13.501 6.362 -2.451 1.00 85.31 86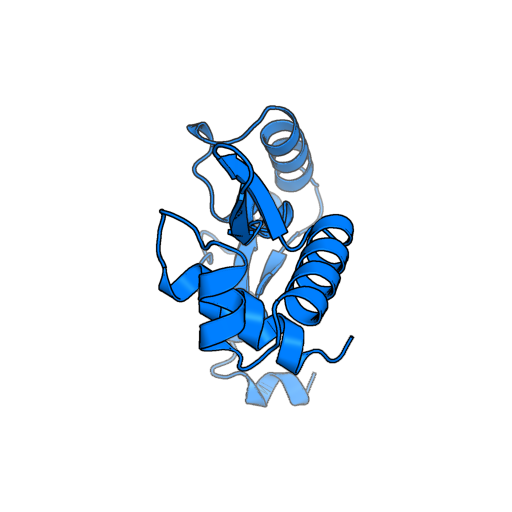 ILE A C 1
ATOM 695 O O . ILE A 1 86 ? 14.210 5.543 -3.027 1.00 85.31 86 ILE A O 1
ATOM 699 N N . PHE A 1 87 ? 12.543 7.052 -3.082 1.00 86.56 87 PHE A N 1
ATOM 700 C CA . PHE A 1 87 ? 12.283 6.922 -4.517 1.00 86.56 87 PHE A CA 1
ATOM 701 C C . PHE A 1 87 ? 13.568 7.160 -5.313 1.00 86.56 87 PHE A C 1
ATOM 703 O O . PHE A 1 87 ? 14.005 6.278 -6.042 1.00 86.56 87 PHE A O 1
ATOM 710 N N . ASN A 1 88 ? 14.252 8.282 -5.079 1.00 87.31 88 ASN A N 1
ATOM 711 C CA . ASN A 1 88 ? 15.503 8.617 -5.761 1.00 87.31 88 ASN A CA 1
ATOM 712 C C . ASN A 1 88 ? 16.607 7.576 -5.551 1.00 87.31 88 ASN A C 1
ATOM 714 O O . ASN A 1 88 ? 17.329 7.270 -6.499 1.00 87.31 88 ASN A O 1
ATOM 718 N N . ILE A 1 89 ? 16.748 7.038 -4.335 1.00 88.69 89 ILE A N 1
ATOM 719 C CA . ILE A 1 89 ? 17.703 5.960 -4.058 1.00 88.69 89 ILE A CA 1
ATOM 720 C C . ILE A 1 89 ? 17.316 4.732 -4.879 1.00 88.69 89 ILE A C 1
ATOM 722 O O . ILE A 1 89 ? 18.125 4.261 -5.671 1.00 88.69 89 ILE A O 1
ATOM 726 N N . THR A 1 90 ? 16.078 4.251 -4.738 1.00 88.62 90 THR A N 1
ATOM 727 C CA . THR A 1 90 ? 15.599 3.017 -5.381 1.00 88.62 90 THR A CA 1
ATOM 728 C C . THR A 1 90 ? 15.610 3.080 -6.908 1.00 88.62 90 THR A C 1
ATOM 730 O O . THR A 1 90 ? 16.011 2.105 -7.544 1.00 88.62 90 THR A O 1
ATOM 733 N N . SER A 1 91 ? 15.262 4.223 -7.504 1.00 87.62 91 SER A N 1
ATOM 734 C CA . SER A 1 91 ? 15.267 4.426 -8.957 1.00 87.62 91 SER A CA 1
ATOM 735 C C . SER A 1 91 ? 16.676 4.372 -9.548 1.00 87.62 91 SER A C 1
ATOM 737 O O . SER A 1 91 ? 16.853 3.844 -10.643 1.00 87.62 91 SER A O 1
ATOM 739 N N . LYS A 1 92 ? 17.690 4.826 -8.799 1.00 89.88 92 LYS A N 1
ATOM 740 C CA . LYS A 1 92 ? 19.087 4.901 -9.258 1.00 89.88 92 LYS A CA 1
ATOM 741 C C . LYS A 1 92 ? 19.941 3.676 -8.922 1.00 89.88 92 LYS A C 1
ATOM 743 O O . LYS A 1 92 ? 21.118 3.656 -9.281 1.00 89.88 92 LYS A O 1
ATOM 748 N N . ILE A 1 93 ? 19.394 2.665 -8.238 1.00 90.81 93 ILE A N 1
ATOM 749 C CA . ILE A 1 93 ? 20.137 1.431 -7.933 1.00 90.81 93 ILE A CA 1
ATOM 750 C C . ILE A 1 93 ? 20.622 0.803 -9.257 1.00 90.81 93 ILE A C 1
ATOM 752 O O . ILE A 1 93 ? 19.801 0.566 -10.143 1.00 90.81 93 ILE A O 1
ATOM 756 N N . PRO A 1 94 ? 21.926 0.490 -9.411 1.00 89.19 94 PRO A N 1
ATOM 757 C CA . PRO A 1 94 ? 22.489 -0.037 -10.662 1.00 89.19 94 PRO A CA 1
ATOM 758 C C . PRO A 1 94 ? 22.151 -1.519 -10.918 1.00 89.19 94 PRO A C 1
ATOM 760 O O . PRO A 1 94 ? 22.661 -2.124 -11.856 1.00 89.19 94 PRO A O 1
ATOM 763 N N . ILE A 1 95 ? 21.305 -2.109 -10.076 1.00 90.56 95 ILE A N 1
ATOM 764 C CA . ILE A 1 95 ? 20.807 -3.483 -10.153 1.00 90.56 95 ILE A CA 1
ATOM 765 C C . ILE A 1 95 ? 19.304 -3.415 -10.409 1.00 90.56 95 ILE A C 1
ATOM 767 O O . ILE A 1 95 ? 18.623 -2.518 -9.911 1.00 90.56 95 ILE A O 1
ATOM 771 N N . GLY A 1 96 ? 18.777 -4.365 -11.177 1.00 90.00 96 GLY A N 1
ATOM 772 C CA . GLY A 1 96 ? 17.357 -4.411 -11.480 1.00 90.00 96 GLY A CA 1
ATOM 773 C C . GLY A 1 96 ? 16.488 -4.598 -10.238 1.00 90.00 96 GLY A C 1
ATOM 774 O O . GLY A 1 96 ? 16.623 -5.594 -9.532 1.00 90.00 96 GLY A O 1
ATOM 775 N N . LEU A 1 97 ? 15.571 -3.659 -10.003 1.00 91.56 97 LEU A N 1
ATOM 776 C CA . LEU A 1 97 ? 14.588 -3.721 -8.926 1.00 91.56 97 LEU A CA 1
ATOM 777 C C . LEU A 1 97 ? 13.181 -3.749 -9.528 1.00 91.56 97 LEU A C 1
ATOM 779 O O . LEU A 1 97 ? 12.804 -2.849 -10.276 1.00 91.56 97 LEU A O 1
ATOM 783 N N . ILE A 1 98 ? 12.410 -4.779 -9.176 1.00 91.19 98 ILE A N 1
ATOM 784 C CA . ILE A 1 98 ? 10.977 -4.882 -9.467 1.00 91.19 98 ILE A CA 1
ATOM 785 C C . ILE A 1 98 ? 10.243 -5.084 -8.149 1.00 91.19 98 ILE A C 1
ATOM 787 O O . ILE A 1 98 ? 10.654 -5.901 -7.326 1.00 91.19 98 ILE A O 1
ATOM 791 N N . ILE A 1 99 ? 9.125 -4.387 -7.980 1.00 88.38 99 ILE A N 1
ATOM 792 C CA . ILE A 1 99 ? 8.204 -4.617 -6.869 1.00 88.38 99 ILE A CA 1
ATOM 793 C C . ILE A 1 99 ? 6.870 -5.060 -7.440 1.00 88.38 99 ILE A C 1
ATOM 795 O O . ILE A 1 99 ? 6.331 -4.431 -8.351 1.00 88.38 99 ILE A O 1
ATOM 799 N N . ILE A 1 100 ? 6.354 -6.159 -6.896 1.00 87.19 100 ILE A N 1
ATOM 800 C CA . ILE A 1 100 ? 5.090 -6.768 -7.298 1.00 87.19 100 ILE A CA 1
ATOM 801 C C . ILE A 1 100 ? 4.122 -6.799 -6.123 1.00 87.19 100 ILE A C 1
ATOM 803 O O . ILE A 1 100 ? 4.536 -6.876 -4.965 1.00 87.19 100 ILE A O 1
ATOM 807 N N . ASP A 1 101 ? 2.831 -6.754 -6.419 1.00 80.94 101 ASP A N 1
ATOM 808 C CA . ASP A 1 101 ? 1.808 -7.046 -5.422 1.00 80.94 101 ASP A CA 1
ATOM 809 C C . ASP A 1 101 ? 1.562 -8.559 -5.270 1.00 80.94 101 ASP A C 1
ATOM 811 O O . ASP A 1 101 ? 2.161 -9.399 -5.946 1.00 80.94 101 ASP A O 1
ATOM 815 N N . MET A 1 102 ? 0.641 -8.908 -4.369 1.00 76.88 102 MET A N 1
ATOM 816 C CA . MET A 1 102 ? 0.250 -10.296 -4.097 1.00 76.88 102 MET A CA 1
ATOM 817 C C . MET A 1 102 ? -0.438 -10.986 -5.284 1.00 76.88 102 MET A C 1
ATOM 819 O O . MET A 1 102 ? -0.554 -12.208 -5.295 1.00 76.88 102 MET A O 1
ATOM 823 N N . GLU A 1 103 ? -0.904 -10.226 -6.273 1.00 80.44 103 GLU A N 1
ATOM 824 C CA . GLU A 1 103 ? -1.501 -10.744 -7.501 1.00 80.44 103 GLU A CA 1
ATOM 825 C C . GLU A 1 103 ? -0.497 -10.786 -8.662 1.00 80.44 103 GLU A C 1
ATOM 827 O O . GLU A 1 103 ? -0.885 -11.062 -9.803 1.00 80.44 103 GLU A O 1
ATOM 832 N N . TYR A 1 104 ? 0.789 -10.547 -8.390 1.00 86.00 104 TYR A N 1
ATOM 833 C CA . TYR A 1 104 ? 1.875 -10.472 -9.364 1.00 86.00 104 TYR A CA 1
ATOM 834 C C . TYR A 1 104 ? 1.780 -9.294 -10.341 1.00 86.00 104 TYR A C 1
ATOM 836 O O . TYR A 1 104 ? 2.431 -9.342 -11.386 1.00 86.00 104 TYR A O 1
ATOM 844 N N . ASN A 1 105 ? 0.995 -8.248 -10.063 1.00 86.44 105 ASN A N 1
ATOM 845 C CA . ASN A 1 105 ? 1.068 -7.026 -10.867 1.00 86.44 105 ASN A CA 1
ATOM 846 C C . ASN A 1 105 ? 2.348 -6.269 -10.515 1.00 86.44 105 ASN A C 1
ATOM 848 O O . ASN A 1 105 ? 2.700 -6.143 -9.341 1.00 86.44 105 ASN A O 1
ATOM 852 N N . ILE A 1 106 ? 3.031 -5.751 -11.530 1.00 90.50 106 ILE A N 1
ATOM 853 C CA . ILE A 1 106 ? 4.221 -4.923 -11.365 1.00 90.50 106 ILE A CA 1
ATOM 854 C C . ILE A 1 106 ? 3.785 -3.537 -10.891 1.00 90.50 106 ILE A C 1
ATOM 856 O O . ILE A 1 106 ? 3.075 -2.827 -11.600 1.00 90.50 106 ILE A O 1
ATOM 860 N N . GLN A 1 107 ? 4.223 -3.163 -9.693 1.00 87.00 107 GLN A N 1
ATOM 861 C CA . GLN A 1 107 ? 3.911 -1.887 -9.047 1.00 87.00 107 GLN A CA 1
ATOM 862 C C . GLN A 1 107 ? 5.027 -0.856 -9.250 1.00 87.00 107 GLN A C 1
ATOM 864 O O . GLN A 1 107 ? 4.764 0.339 -9.282 1.00 87.00 107 GLN A O 1
ATOM 869 N N . PHE A 1 108 ? 6.274 -1.307 -9.403 1.00 89.56 108 PHE A N 1
ATOM 870 C CA . PHE A 1 108 ? 7.420 -0.430 -9.628 1.00 89.56 108 PHE A CA 1
ATOM 871 C C . PHE A 1 108 ? 8.546 -1.158 -10.354 1.00 89.56 108 PHE A C 1
ATOM 873 O O . PHE A 1 108 ? 8.787 -2.345 -10.110 1.00 89.56 108 PHE A O 1
ATOM 880 N N . ILE A 1 109 ? 9.248 -0.407 -11.200 1.00 92.12 109 ILE A N 1
ATOM 881 C CA . ILE A 1 109 ? 10.522 -0.775 -11.811 1.00 92.12 109 ILE A CA 1
ATOM 882 C C . ILE A 1 109 ? 11.470 0.418 -11.687 1.00 92.12 109 ILE A C 1
ATOM 884 O O . ILE A 1 109 ? 11.041 1.560 -11.847 1.00 92.12 109 ILE A O 1
ATOM 888 N N . ASN A 1 110 ? 12.743 0.166 -11.392 1.00 92.75 110 ASN A N 1
ATOM 889 C CA . ASN A 1 110 ? 13.754 1.224 -11.373 1.00 92.75 110 ASN A CA 1
ATOM 890 C C . ASN A 1 110 ? 14.304 1.526 -12.777 1.00 92.75 110 ASN A C 1
ATOM 892 O O . ASN A 1 110 ? 14.008 0.810 -13.736 1.00 92.75 110 ASN A O 1
ATOM 896 N N . ASP A 1 111 ? 15.160 2.546 -12.892 1.00 93.12 111 ASP A N 1
ATOM 897 C CA . ASP A 1 111 ? 15.702 3.015 -14.175 1.00 93.12 111 ASP A CA 1
ATOM 898 C C . ASP A 1 111 ? 16.433 1.902 -14.940 1.00 93.12 111 ASP A C 1
ATOM 900 O O . ASP A 1 111 ? 16.345 1.817 -16.166 1.00 93.12 111 ASP A O 1
ATOM 904 N N . PHE A 1 112 ? 17.137 1.018 -14.223 1.00 94.31 112 PHE A N 1
ATOM 905 C CA . PHE A 1 112 ? 17.804 -0.140 -14.819 1.00 94.31 112 PHE A CA 1
ATOM 906 C C . PHE A 1 112 ? 16.803 -1.064 -15.526 1.00 94.31 112 PHE A C 1
ATOM 908 O O . PHE A 1 112 ? 17.016 -1.465 -16.670 1.00 94.31 112 PHE A O 1
ATOM 915 N N . MET A 1 113 ? 15.694 -1.390 -14.858 1.00 94.38 113 MET A N 1
ATOM 916 C CA . MET A 1 113 ? 14.670 -2.275 -15.413 1.00 94.38 113 MET A CA 1
ATOM 917 C C . MET A 1 113 ? 13.843 -1.592 -16.495 1.00 94.38 113 MET A C 1
ATOM 919 O O . MET A 1 113 ? 13.533 -2.238 -17.493 1.00 94.38 113 MET A O 1
ATOM 923 N N . PHE A 1 114 ? 13.554 -0.298 -16.349 1.00 92.94 114 PHE A N 1
ATOM 924 C CA . PHE A 1 114 ? 12.884 0.493 -17.379 1.00 92.94 114 PHE A CA 1
ATOM 925 C C . PHE A 1 114 ? 13.677 0.483 -18.691 1.00 92.94 114 PHE A C 1
ATOM 927 O O . PHE A 1 114 ? 13.123 0.211 -19.747 1.00 92.94 114 PHE A O 1
ATOM 934 N N . LYS A 1 115 ? 15.002 0.672 -18.637 1.00 93.38 115 LYS A N 1
A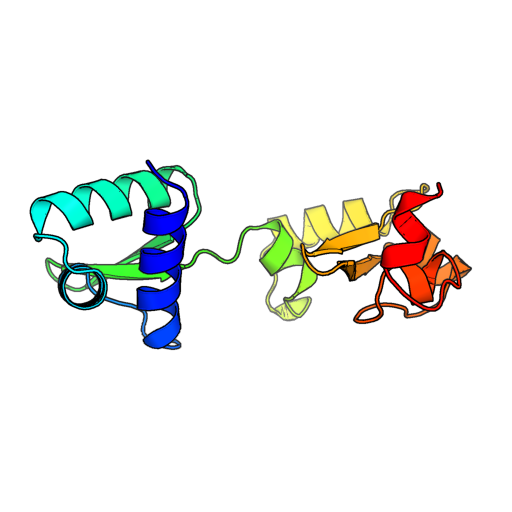TOM 935 C CA . LYS A 1 115 ? 15.858 0.589 -19.834 1.00 93.38 115 LYS A CA 1
ATOM 936 C C . LYS A 1 115 ? 15.826 -0.783 -20.511 1.00 93.38 115 LYS A C 1
ATOM 938 O O . LYS A 1 115 ? 16.016 -0.861 -21.719 1.00 93.38 115 LYS A O 1
ATOM 943 N N . LYS A 1 116 ? 15.634 -1.859 -19.741 1.00 93.06 116 LYS A N 1
ATOM 944 C CA . LYS A 1 116 ? 15.659 -3.236 -20.253 1.00 93.06 116 LYS A CA 1
ATOM 945 C C . LYS A 1 116 ? 14.306 -3.714 -20.783 1.00 93.06 116 LYS A C 1
ATOM 947 O O . LYS A 1 116 ? 14.282 -4.465 -21.752 1.00 93.06 116 LYS A O 1
ATOM 952 N N . TYR A 1 117 ? 13.208 -3.329 -20.137 1.00 92.06 117 TYR A N 1
ATOM 953 C CA . TYR A 1 117 ? 11.874 -3.876 -20.412 1.00 92.06 117 TYR A CA 1
ATOM 954 C C . TYR A 1 117 ? 10.839 -2.825 -20.829 1.00 92.06 117 TYR A C 1
ATOM 956 O O . TYR A 1 117 ? 9.700 -3.199 -21.103 1.00 92.06 117 TYR A O 1
ATOM 964 N N . ASP A 1 118 ? 11.219 -1.546 -20.896 1.00 91.94 118 ASP A N 1
ATOM 965 C CA . ASP A 1 118 ? 10.309 -0.408 -21.070 1.00 91.94 118 ASP A CA 1
ATOM 966 C C . ASP A 1 118 ? 9.255 -0.340 -19.937 1.00 91.94 118 ASP A C 1
ATOM 968 O O . ASP A 1 118 ? 9.394 -0.972 -18.880 1.00 91.94 118 ASP A O 1
ATOM 972 N N . ASN A 1 119 ? 8.195 0.450 -20.107 1.00 92.38 119 ASN A N 1
ATOM 973 C CA . ASN A 1 119 ? 7.124 0.558 -19.131 1.00 92.38 119 ASN A CA 1
ATOM 974 C C . ASN A 1 119 ? 6.267 -0.721 -19.075 1.00 92.38 119 ASN A C 1
ATOM 976 O O . ASN A 1 119 ? 5.339 -0.939 -19.860 1.00 92.38 119 ASN A O 1
ATOM 980 N N . ILE A 1 120 ? 6.561 -1.561 -18.086 1.00 93.31 120 ILE A N 1
ATOM 981 C CA . ILE A 1 120 ? 5.799 -2.774 -17.759 1.00 93.31 120 ILE A CA 1
ATOM 982 C C . ILE A 1 120 ? 4.965 -2.635 -16.478 1.00 93.31 120 ILE A C 1
ATOM 984 O O . ILE A 1 120 ? 4.412 -3.628 -16.003 1.00 93.31 120 ILE A O 1
ATOM 988 N N . ILE A 1 121 ? 4.848 -1.426 -15.919 1.00 90.12 121 ILE A N 1
ATOM 989 C CA . ILE A 1 121 ? 4.020 -1.170 -14.732 1.00 90.12 121 ILE A CA 1
ATOM 990 C C . ILE A 1 121 ? 2.557 -1.519 -15.045 1.00 90.12 121 ILE A C 1
ATOM 992 O O . ILE A 1 121 ? 2.049 -1.252 -16.133 1.00 90.12 121 ILE A O 1
ATOM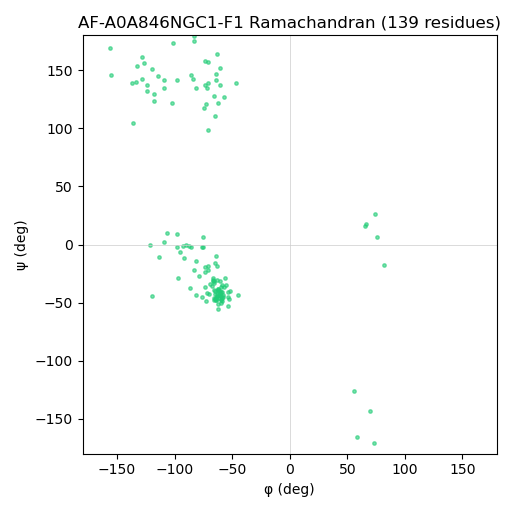 996 N N . GLY A 1 122 ? 1.888 -2.185 -14.104 1.00 87.50 122 GLY A N 1
ATOM 997 C CA . GLY A 1 122 ? 0.525 -2.697 -14.254 1.00 87.50 122 GLY A CA 1
ATOM 998 C C . GLY A 1 122 ? 0.419 -4.039 -14.987 1.00 87.50 122 GLY A C 1
ATOM 999 O O . GLY A 1 122 ? -0.587 -4.730 -14.833 1.00 87.50 122 GLY A O 1
ATOM 1000 N N . LYS A 1 123 ? 1.450 -4.475 -15.729 1.00 92.06 123 LYS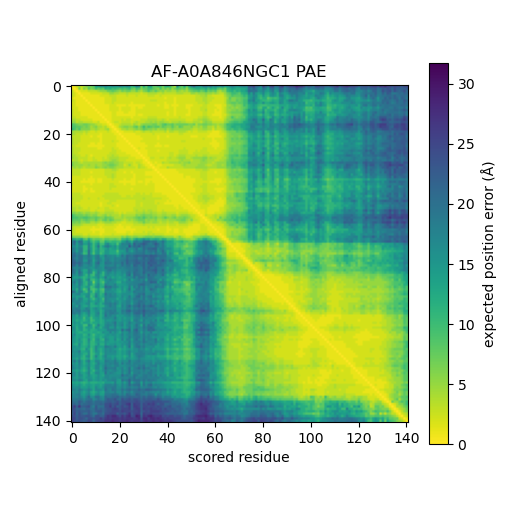 A N 1
ATOM 1001 C CA . LYS A 1 123 ? 1.478 -5.827 -16.313 1.00 92.06 123 LYS A CA 1
ATOM 1002 C C . LYS A 1 123 ? 1.732 -6.871 -15.226 1.00 92.06 123 LYS A C 1
ATOM 1004 O O . LYS A 1 123 ? 2.317 -6.587 -14.179 1.00 92.06 123 LYS A O 1
ATOM 1009 N N . LYS A 1 124 ? 1.345 -8.121 -15.491 1.00 91.75 124 LYS A N 1
ATOM 1010 C CA . LYS A 1 124 ? 1.726 -9.249 -14.633 1.00 91.75 124 LYS A CA 1
ATOM 1011 C C . LYS A 1 124 ? 3.215 -9.545 -14.805 1.00 91.75 124 LYS A C 1
ATOM 1013 O O . LYS A 1 124 ? 3.708 -9.575 -15.931 1.00 91.75 124 LYS A O 1
ATOM 1018 N N . PHE A 1 125 ? 3.918 -9.833 -13.714 1.00 91.62 125 PHE A N 1
ATOM 1019 C CA . PHE A 1 125 ? 5.347 -10.167 -13.715 1.00 91.62 125 PHE A CA 1
ATOM 1020 C C . PHE A 1 125 ? 5.688 -11.294 -14.694 1.00 91.62 125 PHE A C 1
ATOM 1022 O O . PHE A 1 125 ? 6.597 -11.171 -15.512 1.00 91.62 125 PHE A O 1
ATOM 1029 N N . TYR A 1 126 ? 4.897 -12.367 -14.671 1.00 88.5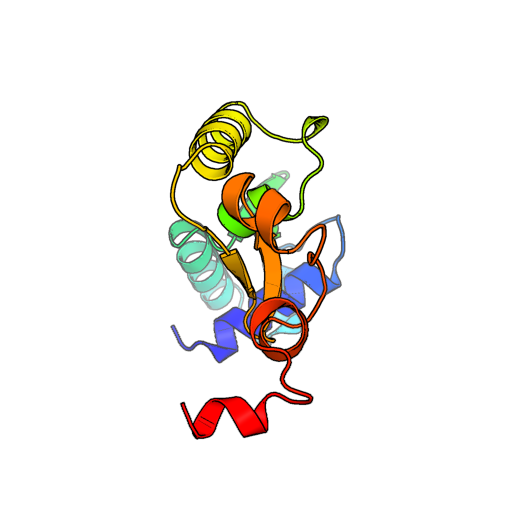0 126 TYR A N 1
ATOM 1030 C CA . TYR A 1 126 ? 5.120 -13.520 -15.537 1.00 88.50 126 TYR A CA 1
ATOM 1031 C C . TYR A 1 126 ? 4.928 -13.195 -17.023 1.00 88.50 126 TYR A C 1
ATOM 1033 O O . TYR A 1 126 ? 5.655 -13.739 -17.841 1.00 88.50 126 TYR A O 1
ATOM 1041 N N . THR A 1 127 ? 4.043 -12.263 -17.388 1.00 89.25 127 THR A N 1
ATOM 1042 C CA . THR A 1 127 ? 3.921 -11.805 -18.783 1.00 89.25 127 THR A CA 1
ATOM 1043 C C . THR A 1 127 ? 4.977 -10.765 -19.153 1.00 89.25 127 THR A C 1
ATOM 1045 O O . THR A 1 127 ? 5.544 -10.827 -20.235 1.00 89.25 127 THR A O 1
ATOM 1048 N N . GLY A 1 128 ? 5.228 -9.794 -18.269 1.00 85.81 128 GLY A N 1
ATOM 1049 C CA . GLY A 1 128 ? 6.021 -8.599 -18.570 1.00 85.81 128 GLY A CA 1
ATOM 1050 C C . GLY A 1 128 ? 7.530 -8.802 -18.463 1.00 85.81 128 GLY A C 1
ATOM 1051 O O . GLY A 1 128 ? 8.276 -8.045 -19.069 1.00 85.81 128 GLY A O 1
ATOM 1052 N N . VAL A 1 129 ? 7.972 -9.813 -17.711 1.00 90.19 129 VAL A N 1
ATOM 1053 C CA . VAL A 1 129 ? 9.397 -10.098 -17.480 1.00 90.19 129 VAL A CA 1
ATOM 1054 C C . VAL A 1 129 ? 9.768 -11.489 -17.979 1.00 90.19 129 VAL A C 1
ATOM 1056 O O . VAL A 1 129 ? 10.792 -11.647 -18.634 1.00 90.19 129 VAL A O 1
ATOM 1059 N N . LEU A 1 130 ? 8.940 -12.498 -17.689 1.00 89.12 130 LEU A N 1
ATOM 1060 C CA . LEU A 1 130 ? 9.241 -13.891 -18.043 1.00 89.12 130 LEU A CA 1
ATOM 1061 C C . LEU A 1 130 ? 8.691 -14.318 -19.414 1.00 89.12 130 LEU A C 1
ATOM 1063 O O . LEU A 1 130 ? 9.016 -15.405 -19.880 1.00 89.12 130 LEU A O 1
ATOM 1067 N N . GLY A 1 131 ? 7.826 -13.516 -20.045 1.00 84.31 131 GLY A N 1
ATOM 1068 C CA . GLY A 1 131 ? 7.180 -13.874 -21.316 1.00 84.31 131 GLY A CA 1
ATOM 1069 C C . GLY A 1 131 ? 6.215 -15.068 -21.231 1.00 84.31 131 GLY A C 1
ATOM 1070 O O . GLY A 1 131 ? 5.836 -15.642 -22.251 1.00 84.31 131 GLY A O 1
ATOM 1071 N N . LEU A 1 132 ? 5.800 -15.463 -20.026 1.00 85.50 132 LEU A N 1
ATOM 1072 C CA . LEU A 1 132 ? 4.887 -16.577 -19.783 1.00 85.50 132 LEU A CA 1
ATOM 1073 C C . LEU A 1 132 ? 3.429 -16.137 -19.937 1.00 85.50 132 LEU A C 1
ATOM 1075 O O . LEU A 1 132 ? 3.033 -15.061 -19.494 1.00 85.50 132 LEU A O 1
ATOM 1079 N N . LYS A 1 133 ? 2.593 -17.019 -20.496 1.00 77.81 133 LYS A N 1
ATOM 1080 C CA . LYS A 1 133 ? 1.168 -16.735 -20.747 1.00 77.81 133 LYS A CA 1
ATOM 1081 C C . LYS A 1 133 ? 0.299 -16.731 -19.482 1.00 77.81 133 LYS A C 1
ATOM 1083 O O . LYS A 1 133 ? -0.773 -16.137 -19.499 1.00 77.81 133 LYS A O 1
ATOM 1088 N N . ASN A 1 134 ? 0.703 -17.411 -18.404 1.00 75.88 134 ASN A N 1
ATOM 1089 C CA . ASN A 1 134 ? -0.068 -17.473 -17.157 1.00 75.88 134 ASN A CA 1
ATOM 1090 C C . ASN A 1 134 ? 0.803 -17.782 -15.924 1.00 75.88 134 ASN A C 1
ATOM 1092 O O . ASN A 1 134 ? 1.959 -18.184 -16.039 1.00 75.88 134 ASN A O 1
ATOM 1096 N N . SER A 1 135 ? 0.215 -17.633 -14.733 1.00 69.12 135 SER A N 1
ATOM 1097 C CA . SER A 1 135 ? 0.887 -17.880 -13.451 1.00 69.12 135 SER A CA 1
ATOM 1098 C C . SER A 1 135 ? 1.106 -19.360 -13.121 1.00 69.12 135 SER A C 1
ATOM 1100 O O . SER A 1 135 ? 1.961 -19.666 -12.297 1.00 69.12 135 SER A O 1
ATOM 1102 N N . LYS A 1 136 ? 0.377 -20.303 -13.738 1.00 70.44 136 LYS A N 1
ATOM 1103 C CA . LYS A 1 136 ? 0.581 -21.745 -13.487 1.00 70.44 136 LYS A CA 1
ATOM 1104 C C . LYS A 1 136 ? 1.950 -22.203 -13.994 1.00 70.44 136 LYS A C 1
ATOM 1106 O O . LYS A 1 136 ? 2.553 -23.076 -13.378 1.00 70.44 136 LYS A O 1
ATOM 1111 N N . SER A 1 137 ? 2.455 -21.559 -15.045 1.00 61.66 137 SER A N 1
ATOM 1112 C CA . SER A 1 137 ? 3.802 -21.762 -15.584 1.00 61.66 137 SER A CA 1
ATOM 1113 C C . SER A 1 137 ? 4.924 -21.379 -14.609 1.00 61.66 137 SER A C 1
ATOM 1115 O O . SER A 1 137 ? 6.040 -21.849 -14.778 1.00 61.66 137 SER A O 1
ATOM 1117 N N . LEU A 1 138 ? 4.646 -20.582 -13.565 1.00 60.34 138 LEU A N 1
ATOM 1118 C CA . LEU A 1 138 ? 5.638 -20.231 -12.536 1.00 60.34 138 LEU A CA 1
ATOM 1119 C C . LEU A 1 138 ? 5.998 -21.404 -11.618 1.00 60.34 138 LEU A C 1
ATOM 1121 O O . LEU A 1 138 ? 7.049 -21.375 -11.000 1.00 60.34 138 LEU A O 1
ATOM 1125 N N . LYS A 1 139 ? 5.142 -22.430 -11.502 1.00 60.56 139 LYS A N 1
ATOM 1126 C CA . LYS A 1 139 ? 5.393 -23.587 -10.622 1.00 60.56 139 LYS A CA 1
ATOM 1127 C C . LYS A 1 139 ? 6.445 -24.566 -11.169 1.00 60.56 139 LYS A C 1
ATOM 1129 O O . LYS A 1 139 ? 6.684 -25.585 -10.532 1.00 60.56 139 LYS A O 1
ATOM 1134 N N . GLN A 1 140 ? 6.984 -24.308 -12.361 1.00 54.94 140 GLN A N 1
ATOM 1135 C CA . GLN A 1 140 ? 7.956 -25.167 -13.051 1.00 54.94 140 GLN A CA 1
ATOM 1136 C C . GLN A 1 140 ? 9.374 -24.566 -13.099 1.00 54.94 140 GLN A C 1
ATOM 1138 O O . GLN A 1 140 ? 10.253 -25.177 -13.699 1.00 54.94 140 GLN A O 1
ATOM 1143 N N . ILE A 1 141 ? 9.582 -23.387 -12.499 1.00 54.09 141 ILE A N 1
ATOM 1144 C CA . ILE A 1 141 ? 10.882 -22.712 -12.336 1.00 54.09 141 ILE A CA 1
ATOM 1145 C C . ILE A 1 141 ? 11.317 -22.887 -10.883 1.00 54.09 141 ILE A C 1
ATOM 1147 O O . ILE A 1 141 ? 12.512 -23.173 -10.663 1.00 54.09 141 ILE A O 1
#

Nearest PDB structures (foldseek):
  6j05-assembly1_A  TM=8.599E-01  e=7.569E-04  Acidithiobacillus ferrooxidans
  6j05-assembly1_B  TM=8.289E-01  e=8.554E-04  Acidithiobacillus ferrooxidans
  4a6d-assembly1_A  TM=8.487E-01  e=2.470E-02  Homo sapiens
  6cda-assembly1_A-2  TM=7.048E-01  e=6.840E-03  Staphylococcus aureus
  2vxz-assembly1_A  TM=5.361E-01  e=6.053E-03  Pyrobaculum spherical virus